Protein AF-A3J5I7-F1 (afdb_monomer)

Secondary structure (DSSP, 8-state):
-HHHHHHHHHHHHHHHHHHHHS--EEEEEEEEEEEEEEEE--STT--EEEEEEEEESS-EEEE-HHHHHH--TT-EEEEEE-TTT--EEEEEETTEEEE-HHHHIIIIIHHHHHHHHHHHHHHTT----HHHHHHHHHHHHHHHHHHH-

Solvent-accessible surface area (backbone atoms only — not comparable to full-atom values): 8329 Å² total; per-residue (Å²): 109,74,68,58,53,53,52,52,54,46,51,50,24,50,51,35,37,49,35,58,70,44,89,45,48,78,47,78,30,41,29,71,44,77,48,77,42,78,46,72,46,99,49,99,81,65,49,68,51,78,46,36,36,43,31,33,81,87,48,75,47,77,50,53,74,69,59,55,74,76,58,56,73,68,41,68,33,41,36,30,23,26,72,80,68,65,41,68,43,31,42,33,44,94,94,48,69,50,65,35,65,69,41,49,40,62,22,38,51,54,23,50,52,45,45,50,47,58,49,48,33,62,75,69,66,51,72,94,43,71,67,56,53,51,44,53,51,51,51,52,51,46,51,54,45,61,73,76,108

pLDDT: mean 90.98, std 6.81, range [57.5, 98.06]

Sequence (149 aa):
MKKTIEIIIYLLALIFVIDFLLPGTEITGKAISIKQVRQNYYNAGGNSHFSYTLKCENEIFLISKEFRNKITEGDTIIIKKSKIFNEVNSYTFDNFSETFSLRLFSGLILPLLVIIIITTEKKFKLKNNTLSLIFKIMMIGNIIYVLLY

Mean predicted aligned error: 5.44 Å

Radius of gyration: 18.56 Å; Cα contacts (8 Å, |Δi|>4): 219; chains: 1; bounding box: 43×41×52 Å

Structure (mmCIF, N/CA/C/O backbone):
data_AF-A3J5I7-F1
#
_entry.id   AF-A3J5I7-F1
#
loop_
_atom_site.group_PDB
_atom_site.id
_atom_site.type_symbol
_atom_site.label_atom_id
_atom_site.label_alt_id
_atom_site.label_comp_id
_atom_site.label_asym_id
_atom_site.label_entity_id
_atom_site.label_seq_id
_atom_site.pdbx_PDB_ins_code
_atom_site.Cartn_x
_atom_site.Cartn_y
_atom_site.Cartn_z
_atom_site.occupancy
_atom_site.B_iso_or_equiv
_atom_site.auth_seq_id
_atom_site.auth_comp_id
_atom_site.auth_asym_id
_atom_site.auth_atom_id
_atom_site.pdbx_PDB_model_num
ATOM 1 N N . MET A 1 1 ? -25.624 4.199 18.316 1.00 57.50 1 MET A N 1
ATOM 2 C CA . MET A 1 1 ? -24.837 5.025 17.373 1.00 57.50 1 MET A CA 1
ATOM 3 C C . MET A 1 1 ? -23.323 4.903 17.579 1.00 57.50 1 MET A C 1
ATOM 5 O O . MET A 1 1 ? -22.683 4.338 16.707 1.00 57.50 1 MET A O 1
ATOM 9 N N . LYS A 1 2 ? -22.738 5.315 18.724 1.00 71.00 2 LYS A N 1
ATOM 10 C CA . LYS A 1 2 ? -21.271 5.223 18.961 1.00 71.00 2 LYS A CA 1
ATOM 11 C C . LYS A 1 2 ? -20.689 3.806 18.786 1.00 71.00 2 LYS A C 1
ATOM 13 O O . LYS A 1 2 ? -19.745 3.631 18.028 1.00 71.00 2 LYS A O 1
ATOM 18 N N . LYS A 1 3 ? -21.310 2.789 19.401 1.00 80.50 3 LYS A N 1
ATOM 19 C CA . LYS A 1 3 ? -20.896 1.376 19.249 1.00 80.50 3 LYS A CA 1
ATOM 20 C C . LYS A 1 3 ? -20.984 0.870 17.803 1.00 80.50 3 LYS A C 1
ATOM 22 O O . LYS A 1 3 ? -20.128 0.109 17.377 1.00 80.50 3 LYS A O 1
ATOM 27 N N . THR A 1 4 ? -22.005 1.289 17.055 1.00 86.19 4 THR A N 1
ATOM 28 C CA . THR A 1 4 ? -22.216 0.871 15.661 1.00 86.19 4 THR A CA 1
ATOM 29 C C . THR A 1 4 ? -21.091 1.381 14.762 1.00 86.19 4 THR A C 1
ATOM 31 O O . THR A 1 4 ? -20.517 0.606 14.007 1.00 86.19 4 THR A O 1
ATOM 34 N N . ILE A 1 5 ? -20.719 2.657 14.906 1.00 87.81 5 ILE A N 1
ATOM 35 C CA . ILE A 1 5 ? -19.616 3.273 14.151 1.00 87.81 5 ILE A CA 1
ATOM 36 C C . ILE A 1 5 ? -18.289 2.569 14.458 1.00 87.81 5 ILE A C 1
ATOM 38 O O . ILE A 1 5 ? -17.530 2.258 13.549 1.00 87.81 5 ILE A O 1
ATOM 42 N N . GLU A 1 6 ? -18.022 2.259 15.728 1.00 89.31 6 GLU A N 1
ATOM 43 C CA . GLU A 1 6 ? -16.802 1.541 16.118 1.00 89.31 6 GLU A CA 1
ATOM 44 C C . GLU A 1 6 ? -16.712 0.140 15.514 1.00 89.31 6 GLU A C 1
ATOM 46 O O . GLU A 1 6 ? -15.631 -0.277 15.109 1.00 89.31 6 GLU A O 1
ATOM 51 N N . ILE A 1 7 ? -17.833 -0.584 15.442 1.00 92.69 7 ILE A N 1
ATOM 52 C CA . ILE A 1 7 ? -17.882 -1.903 14.801 1.00 92.69 7 ILE A CA 1
ATOM 53 C C . ILE A 1 7 ? -17.601 -1.775 13.302 1.00 92.69 7 ILE A C 1
ATOM 55 O O . ILE A 1 7 ? -16.795 -2.538 12.781 1.00 92.69 7 ILE A O 1
ATOM 59 N N . ILE A 1 8 ? -18.204 -0.793 12.627 1.00 95.19 8 ILE A N 1
ATOM 60 C CA . ILE A 1 8 ? -17.979 -0.550 11.195 1.00 95.19 8 ILE A CA 1
ATOM 61 C C . ILE A 1 8 ? -16.503 -0.241 10.924 1.00 95.19 8 ILE A C 1
ATOM 63 O O . ILE A 1 8 ? -15.899 -0.870 10.063 1.00 95.19 8 ILE A O 1
ATOM 67 N N . ILE A 1 9 ? -15.897 0.668 11.694 1.00 95.38 9 ILE A N 1
ATOM 68 C CA . ILE A 1 9 ? -14.476 1.020 11.548 1.00 95.38 9 ILE A CA 1
ATOM 69 C C . ILE A 1 9 ? -13.577 -0.196 11.788 1.00 95.38 9 ILE A C 1
ATOM 71 O O . ILE A 1 9 ? -12.615 -0.404 11.055 1.00 95.38 9 ILE A O 1
ATOM 75 N N . TYR A 1 10 ? -13.899 -1.019 12.785 1.00 95.88 10 TYR A N 1
ATOM 76 C CA . TYR A 1 10 ? -13.148 -2.236 13.074 1.00 95.88 10 TYR A CA 1
ATOM 77 C C . TYR A 1 10 ? -13.230 -3.257 11.929 1.00 95.88 10 TYR A C 1
ATOM 79 O O . TYR A 1 10 ? -12.211 -3.811 11.523 1.00 95.88 10 TYR A O 1
ATOM 87 N N . LEU A 1 11 ? -14.428 -3.482 11.379 1.00 96.81 11 LEU A N 1
ATOM 88 C CA . LEU A 1 11 ? -14.632 -4.373 10.233 1.00 96.81 11 LEU A CA 1
ATOM 89 C C . LEU A 1 11 ? -13.921 -3.857 8.982 1.00 96.81 11 LEU A C 1
ATOM 91 O O . LEU A 1 11 ? -13.286 -4.635 8.278 1.00 96.81 11 LEU A O 1
ATOM 95 N N . LEU A 1 12 ? -13.969 -2.549 8.732 1.00 96.56 12 LEU A N 1
ATOM 96 C CA . LEU A 1 12 ? -13.229 -1.932 7.635 1.00 96.56 12 LEU A CA 1
ATOM 97 C C . LEU A 1 12 ? -11.726 -2.135 7.817 1.00 96.56 12 LEU A C 1
ATOM 99 O O . LEU A 1 12 ? -11.062 -2.572 6.887 1.00 96.56 12 LEU A O 1
ATOM 103 N N . ALA A 1 13 ? -11.188 -1.907 9.015 1.00 97.62 13 ALA A N 1
ATOM 104 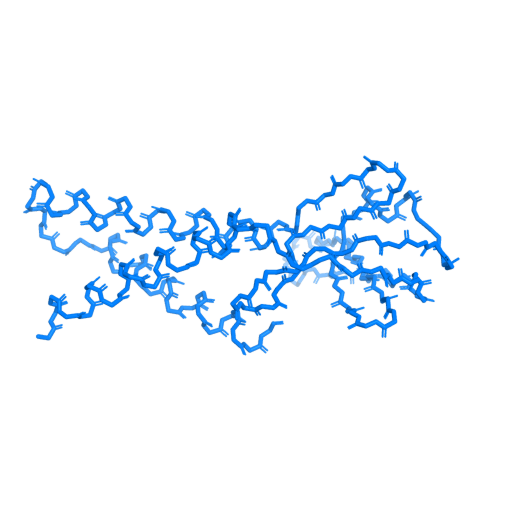C CA . ALA A 1 13 ? -9.774 -2.146 9.280 1.00 97.62 13 ALA A CA 1
ATOM 105 C C . ALA A 1 13 ? -9.373 -3.608 9.005 1.00 97.62 13 ALA A C 1
ATOM 107 O O . ALA A 1 13 ? -8.338 -3.851 8.390 1.00 97.62 13 ALA A O 1
ATOM 108 N N . LEU A 1 14 ? -10.220 -4.578 9.368 1.00 97.81 14 LEU A N 1
ATOM 109 C CA . LEU A 1 14 ? -10.002 -5.985 9.019 1.00 97.81 14 LEU A CA 1
ATOM 110 C C . LEU A 1 14 ? -9.997 -6.222 7.505 1.00 97.81 14 LEU A C 1
ATOM 112 O O . LEU A 1 14 ? -9.115 -6.920 7.014 1.00 97.81 14 LEU A O 1
ATOM 116 N N . ILE A 1 15 ? -10.939 -5.631 6.765 1.00 97.06 15 ILE A N 1
ATOM 117 C CA . ILE A 1 15 ? -11.002 -5.747 5.300 1.00 97.06 15 ILE A CA 1
ATOM 118 C C . ILE A 1 15 ? -9.713 -5.229 4.657 1.00 97.06 15 ILE A C 1
ATOM 120 O O . ILE A 1 15 ? -9.181 -5.891 3.773 1.00 97.06 15 ILE A O 1
ATOM 124 N N . PHE A 1 16 ? -9.177 -4.097 5.122 1.00 97.06 16 PHE A N 1
ATOM 125 C CA . PHE A 1 16 ? -7.911 -3.562 4.612 1.00 97.06 16 PHE A CA 1
ATOM 126 C C . PHE A 1 16 ? -6.739 -4.517 4.848 1.00 97.06 16 PHE A C 1
ATOM 128 O O . PHE A 1 16 ? -6.005 -4.809 3.905 1.00 97.06 16 PHE A O 1
ATOM 135 N N . VAL A 1 17 ? -6.600 -5.044 6.071 1.00 97.19 17 VAL A N 1
ATOM 136 C CA . VAL A 1 17 ? -5.532 -6.005 6.396 1.00 97.19 17 VAL A CA 1
ATOM 137 C C . VAL A 1 17 ? -5.660 -7.265 5.542 1.00 97.19 17 VAL A C 1
ATOM 139 O O . VAL A 1 17 ? -4.671 -7.729 4.982 1.00 97.19 17 VAL A O 1
ATOM 142 N N . ILE A 1 18 ? -6.873 -7.809 5.411 1.00 96.19 18 ILE A N 1
ATOM 143 C CA . ILE A 1 18 ? -7.128 -9.000 4.594 1.00 96.19 18 ILE A CA 1
ATOM 144 C C . ILE A 1 18 ? -6.785 -8.720 3.129 1.00 96.19 18 ILE A C 1
ATOM 146 O O . ILE A 1 18 ? -6.050 -9.494 2.527 1.00 96.19 18 ILE A O 1
ATOM 150 N N . ASP A 1 19 ? -7.258 -7.611 2.563 1.00 95.12 19 ASP A N 1
ATOM 151 C CA . ASP A 1 19 ? -6.977 -7.250 1.172 1.00 95.12 19 ASP A CA 1
ATOM 152 C C . ASP A 1 19 ? -5.480 -7.058 0.896 1.00 95.12 19 ASP A C 1
ATOM 154 O O . ASP A 1 19 ? -4.987 -7.425 -0.170 1.00 95.12 19 ASP A O 1
ATOM 158 N N . PHE A 1 20 ? -4.740 -6.505 1.860 1.00 93.88 20 PHE A N 1
ATOM 159 C CA . PHE A 1 20 ? -3.293 -6.354 1.749 1.00 93.88 20 PHE A CA 1
ATOM 160 C C . PHE A 1 20 ? -2.562 -7.706 1.794 1.00 93.88 20 PHE A C 1
ATOM 162 O O . PHE A 1 20 ? -1.620 -7.918 1.032 1.00 93.88 20 PHE A O 1
ATOM 169 N N . LEU A 1 21 ? -2.986 -8.620 2.674 1.00 92.62 21 LEU A N 1
ATOM 170 C CA . LEU A 1 21 ? -2.342 -9.925 2.871 1.00 92.62 21 LEU A CA 1
ATOM 171 C C . LEU A 1 21 ? -2.722 -10.969 1.815 1.00 92.62 21 LEU A C 1
ATOM 173 O O . LEU A 1 21 ? -1.958 -11.909 1.585 1.00 92.62 21 LEU A O 1
ATOM 177 N N . LEU A 1 22 ? -3.896 -10.846 1.193 1.00 91.12 22 LEU A N 1
ATOM 178 C CA . LEU A 1 22 ? -4.335 -11.790 0.174 1.00 91.12 22 LEU A CA 1
ATOM 179 C C . LEU A 1 22 ? -3.365 -11.796 -1.018 1.00 91.12 22 LEU A C 1
ATOM 181 O O . LEU A 1 22 ? -2.861 -10.746 -1.430 1.00 91.12 22 LEU A O 1
ATOM 185 N N . PRO A 1 23 ? -3.126 -12.971 -1.634 1.00 80.44 23 PRO A N 1
ATOM 186 C CA . PRO A 1 23 ? -2.449 -13.023 -2.914 1.00 80.44 23 PRO A CA 1
ATOM 187 C C . PRO A 1 23 ? -3.325 -12.274 -3.922 1.00 80.44 23 PRO A C 1
ATOM 189 O O . PRO A 1 23 ? -4.422 -12.721 -4.281 1.00 80.44 23 PRO A O 1
ATOM 192 N N . GLY A 1 24 ? -2.854 -11.075 -4.258 1.00 87.19 24 GLY A N 1
ATOM 193 C CA . GLY A 1 24 ? -3.436 -10.154 -5.220 1.00 87.19 24 GLY A CA 1
ATOM 194 C C . GLY A 1 24 ? -3.527 -10.718 -6.637 1.00 87.19 24 GLY A C 1
ATOM 195 O O . GLY A 1 24 ? -3.288 -11.902 -6.869 1.00 87.19 24 GLY A O 1
ATOM 196 N N . THR A 1 25 ? -3.879 -9.868 -7.591 1.00 92.12 25 THR A N 1
ATOM 197 C CA . THR A 1 25 ? -3.788 -10.178 -9.020 1.00 92.12 25 THR A CA 1
ATOM 198 C C . THR A 1 25 ? -2.433 -9.733 -9.550 1.00 92.12 25 THR A C 1
ATOM 200 O O . THR A 1 25 ? -2.000 -8.610 -9.302 1.00 92.12 25 THR A O 1
ATOM 203 N N . GLU A 1 26 ? -1.743 -10.621 -10.257 1.00 93.50 26 GLU A N 1
ATOM 204 C CA . GLU A 1 26 ? -0.494 -10.286 -10.935 1.00 93.50 26 GLU A CA 1
ATOM 205 C C . GLU A 1 26 ? -0.792 -9.922 -12.385 1.00 93.50 26 GLU A C 1
ATOM 207 O O . GLU A 1 26 ? -1.472 -10.660 -13.099 1.00 93.50 26 GLU A O 1
ATOM 212 N N . ILE A 1 27 ? -0.294 -8.764 -12.802 1.00 93.88 27 ILE A N 1
ATOM 213 C CA . ILE A 1 27 ? -0.337 -8.296 -14.181 1.00 93.88 27 ILE A CA 1
ATOM 214 C C . ILE A 1 27 ? 1.085 -7.985 -14.632 1.00 93.88 27 ILE A C 1
ATOM 216 O O . ILE A 1 27 ? 1.892 -7.443 -13.880 1.00 93.88 27 ILE A O 1
ATOM 220 N N . THR A 1 28 ? 1.397 -8.323 -15.873 1.00 93.56 28 THR A N 1
ATOM 221 C CA . THR A 1 28 ? 2.665 -7.964 -16.507 1.00 93.56 28 THR A CA 1
ATOM 222 C C . THR A 1 28 ? 2.441 -6.771 -17.416 1.00 93.56 28 THR A C 1
ATOM 224 O O . THR A 1 28 ? 1.500 -6.779 -18.209 1.00 93.56 28 THR A O 1
ATOM 227 N N . GLY A 1 29 ? 3.300 -5.762 -17.329 1.00 92.31 29 GLY A N 1
ATOM 228 C CA . GLY A 1 29 ? 3.250 -4.608 -18.219 1.00 92.31 29 GLY A CA 1
ATOM 229 C C . GLY A 1 29 ? 4.646 -4.161 -18.615 1.00 92.31 29 GLY A C 1
ATOM 230 O O . GLY A 1 29 ? 5.568 -4.199 -17.799 1.00 92.31 29 GLY A O 1
ATOM 231 N N . LYS A 1 30 ? 4.803 -3.722 -19.864 1.00 94.56 30 LYS A N 1
ATOM 232 C CA . LYS A 1 30 ? 6.051 -3.099 -20.306 1.00 94.56 30 LYS A CA 1
ATOM 233 C C . LYS A 1 30 ? 6.172 -1.688 -19.750 1.00 94.56 30 LYS A C 1
ATOM 235 O O . LYS A 1 30 ? 5.195 -0.937 -19.761 1.00 94.56 30 LYS A O 1
ATOM 240 N N . ALA A 1 31 ? 7.368 -1.318 -19.307 1.00 94.25 31 ALA A N 1
ATOM 241 C CA . ALA A 1 31 ? 7.702 0.048 -18.936 1.00 94.25 31 ALA A CA 1
ATOM 242 C C . ALA A 1 31 ? 7.662 0.938 -20.189 1.00 94.25 31 ALA A C 1
ATOM 244 O O . ALA A 1 31 ? 8.514 0.827 -21.064 1.00 94.25 31 ALA A O 1
ATOM 245 N N . ILE A 1 32 ? 6.662 1.813 -20.289 1.00 94.75 32 ILE A N 1
ATOM 246 C CA . ILE A 1 32 ? 6.498 2.734 -21.423 1.00 94.75 32 ILE A CA 1
ATOM 247 C C . ILE A 1 32 ? 7.342 3.985 -21.219 1.00 94.75 32 ILE A C 1
ATOM 249 O O . ILE A 1 32 ? 7.948 4.482 -22.158 1.00 94.75 32 ILE A O 1
ATOM 253 N N . SER A 1 33 ? 7.331 4.531 -20.003 1.00 93.88 33 SER A N 1
ATOM 254 C CA . SER A 1 33 ? 8.096 5.734 -19.683 1.00 93.88 33 SER A CA 1
ATOM 255 C C . SER A 1 33 ? 8.401 5.821 -18.198 1.00 93.88 33 SER A C 1
ATOM 257 O O . SER A 1 33 ? 7.554 5.463 -17.370 1.00 93.88 33 SER A O 1
ATOM 259 N N . ILE A 1 34 ? 9.556 6.393 -17.863 1.00 92.38 34 ILE A N 1
ATOM 260 C CA . ILE A 1 34 ? 9.964 6.661 -16.481 1.00 92.38 34 ILE A CA 1
ATOM 261 C C . ILE A 1 34 ? 10.143 8.169 -16.304 1.00 92.38 34 ILE A C 1
ATOM 263 O O . ILE A 1 34 ? 11.106 8.765 -16.786 1.00 92.38 34 ILE A O 1
ATOM 267 N N . LYS A 1 35 ? 9.219 8.810 -15.585 1.00 91.88 35 LYS A N 1
ATOM 268 C CA . LYS A 1 35 ? 9.259 10.256 -15.344 1.00 91.88 35 LYS A CA 1
ATOM 269 C C . LYS A 1 35 ? 9.952 10.559 -14.021 1.00 91.88 35 LYS A C 1
ATOM 271 O O . LYS A 1 35 ? 9.544 10.063 -12.976 1.00 91.88 35 LYS A O 1
ATOM 276 N N . GLN A 1 36 ? 10.952 11.434 -14.054 1.00 91.12 36 GLN A N 1
ATOM 277 C CA . GLN A 1 36 ? 11.581 11.999 -12.861 1.00 91.12 36 GLN A CA 1
ATOM 278 C C . GLN A 1 36 ? 11.098 13.437 -12.666 1.00 91.12 36 GLN A C 1
ATOM 280 O O . GLN A 1 36 ? 11.234 14.270 -13.560 1.00 91.12 36 GLN A O 1
ATOM 285 N N . VAL A 1 37 ? 10.554 13.743 -11.489 1.00 89.81 37 VAL A N 1
ATOM 286 C CA . VAL A 1 37 ? 10.098 15.095 -11.140 1.00 89.81 37 VAL A CA 1
ATOM 287 C C . VAL A 1 37 ? 10.804 15.557 -9.877 1.00 89.81 37 VAL A C 1
ATOM 289 O O . VAL A 1 37 ? 10.752 14.880 -8.847 1.00 89.81 37 VAL A O 1
ATOM 292 N N . ARG A 1 38 ? 11.453 16.725 -9.954 1.00 86.69 38 ARG A N 1
ATOM 293 C CA . ARG A 1 38 ? 11.976 17.421 -8.777 1.00 86.69 38 ARG A CA 1
ATOM 294 C C . ARG A 1 38 ? 10.804 18.036 -8.017 1.00 86.69 38 ARG A C 1
ATOM 296 O O . ARG A 1 38 ? 10.154 18.954 -8.503 1.00 86.69 38 ARG A O 1
ATOM 303 N N . GLN A 1 39 ? 10.555 17.514 -6.831 1.00 81.38 39 GLN A N 1
ATOM 304 C CA . GLN A 1 39 ? 9.592 18.029 -5.876 1.00 81.38 39 GLN A CA 1
ATOM 305 C C . GLN A 1 39 ? 10.304 19.054 -4.997 1.00 81.38 39 GLN A C 1
ATOM 307 O O . GLN A 1 39 ? 11.186 18.704 -4.205 1.00 81.38 39 GLN A O 1
ATOM 312 N N . ASN A 1 40 ? 9.954 20.324 -5.170 1.00 80.94 40 ASN A N 1
ATOM 313 C CA . ASN A 1 40 ? 10.475 21.408 -4.347 1.00 80.94 40 ASN A CA 1
ATOM 314 C C . ASN A 1 40 ? 9.557 21.608 -3.143 1.00 80.94 40 ASN A C 1
ATOM 316 O O . ASN A 1 40 ? 8.339 21.684 -3.295 1.00 80.94 40 ASN A O 1
ATOM 320 N N . TYR A 1 41 ? 10.140 21.723 -1.955 1.00 73.88 41 TYR A N 1
ATOM 321 C CA . TYR A 1 41 ? 9.403 22.145 -0.776 1.00 73.88 41 TYR A CA 1
ATOM 322 C C . TYR A 1 41 ? 9.464 23.669 -0.680 1.00 73.88 41 TYR A C 1
ATOM 324 O O . TYR A 1 41 ? 10.545 24.252 -0.658 1.00 73.88 41 TYR A O 1
ATOM 332 N N . TYR A 1 42 ? 8.305 24.320 -0.577 1.00 72.31 42 TYR A N 1
ATOM 333 C CA . TYR A 1 42 ? 8.208 25.754 -0.281 1.00 72.31 42 TYR A CA 1
ATOM 334 C C . TYR A 1 42 ? 8.409 26.010 1.222 1.00 72.31 42 TYR A C 1
ATOM 336 O O . TYR A 1 42 ? 7.572 26.615 1.884 1.00 72.31 42 TYR A O 1
ATOM 344 N N . ASN A 1 43 ? 9.498 25.484 1.786 1.00 75.31 43 ASN A N 1
ATOM 345 C CA . ASN A 1 43 ? 9.912 25.755 3.159 1.00 75.31 43 ASN A CA 1
ATOM 346 C C . ASN A 1 43 ? 11.150 26.662 3.174 1.00 75.31 43 ASN A C 1
ATOM 348 O O . ASN A 1 43 ? 11.900 26.729 2.203 1.00 75.31 43 ASN A O 1
ATOM 352 N N . ALA A 1 44 ? 11.383 27.348 4.296 1.00 75.62 44 ALA A N 1
ATOM 353 C CA . ALA A 1 44 ? 12.494 28.295 4.450 1.00 75.62 44 ALA A CA 1
ATOM 354 C C . ALA A 1 44 ? 13.890 27.667 4.236 1.00 75.62 44 ALA A C 1
ATOM 356 O O . ALA A 1 44 ? 14.858 28.387 4.023 1.00 75.62 44 ALA A O 1
ATOM 357 N N . GLY A 1 45 ? 13.992 26.332 4.275 1.00 76.00 45 GLY A N 1
ATOM 358 C CA . GLY A 1 45 ? 15.223 25.582 4.019 1.00 76.00 45 GLY A CA 1
ATOM 359 C C . GLY A 1 45 ? 15.488 25.242 2.548 1.00 76.00 45 GLY A C 1
ATOM 360 O O . GLY A 1 45 ? 16.543 24.691 2.257 1.00 76.00 45 GLY A O 1
ATOM 361 N N . GLY A 1 46 ? 14.564 25.525 1.620 1.00 74.31 46 GLY A N 1
ATOM 362 C CA . GLY A 1 46 ? 14.773 25.296 0.183 1.00 74.31 46 GLY A CA 1
ATOM 363 C C . GLY A 1 46 ? 15.003 23.829 -0.204 1.00 74.31 46 GLY A C 1
ATOM 364 O O . GLY A 1 46 ? 15.653 23.542 -1.212 1.00 74.31 46 GLY A O 1
ATOM 365 N N . ASN A 1 47 ? 14.500 22.886 0.597 1.00 78.75 47 ASN A N 1
ATOM 366 C CA . ASN A 1 47 ? 14.739 21.465 0.369 1.00 78.75 47 ASN A CA 1
ATOM 367 C C . ASN A 1 47 ? 14.018 20.980 -0.897 1.00 78.75 47 ASN A C 1
ATOM 369 O O . ASN A 1 47 ? 12.934 21.444 -1.251 1.00 78.75 47 ASN A O 1
ATOM 373 N N . SER A 1 48 ? 14.588 19.979 -1.563 1.00 81.88 48 SER A N 1
ATOM 374 C CA . SER A 1 48 ? 13.939 19.313 -2.693 1.00 81.88 48 SER A CA 1
ATOM 375 C C . SER A 1 48 ? 14.261 17.829 -2.700 1.00 81.88 48 SER A C 1
ATOM 377 O O . SER A 1 48 ? 15.310 17.422 -2.206 1.00 81.88 48 SER A O 1
ATOM 379 N N . HIS A 1 49 ? 13.376 17.028 -3.278 1.00 84.56 49 HIS A N 1
ATOM 380 C CA . HIS A 1 49 ? 13.622 15.612 -3.521 1.00 84.56 49 HIS A CA 1
ATOM 381 C C . HIS A 1 49 ? 13.184 15.231 -4.934 1.00 84.56 49 HIS A C 1
ATOM 383 O O . HIS A 1 49 ? 12.474 15.982 -5.599 1.00 84.56 49 HIS A O 1
ATOM 389 N N . PHE A 1 50 ? 13.619 14.070 -5.412 1.00 87.50 50 PHE A N 1
ATOM 390 C CA . PHE A 1 50 ? 13.143 13.524 -6.678 1.00 87.50 50 PHE A CA 1
ATOM 391 C C . PHE A 1 50 ? 12.077 12.466 -6.420 1.00 87.50 50 PHE A C 1
ATOM 393 O O . PHE A 1 50 ? 12.270 11.578 -5.592 1.00 87.50 50 PHE A O 1
ATOM 400 N N . SER A 1 51 ? 10.981 12.572 -7.162 1.00 90.31 51 SER A N 1
ATOM 401 C CA . SER A 1 51 ? 9.947 11.547 -7.282 1.00 90.31 51 SER A CA 1
ATOM 402 C C . SER A 1 51 ? 10.074 10.867 -8.642 1.00 90.31 51 SER A C 1
ATOM 404 O O . SER A 1 51 ? 10.411 11.527 -9.631 1.00 90.31 51 SER A O 1
ATOM 406 N N . TYR A 1 52 ? 9.832 9.560 -8.678 1.00 93.19 52 TYR A N 1
ATOM 407 C CA . TYR A 1 52 ? 9.930 8.745 -9.884 1.00 93.19 52 TYR A CA 1
ATOM 408 C C . TYR A 1 52 ? 8.578 8.085 -10.136 1.00 93.19 52 TYR A C 1
ATOM 410 O O . TYR A 1 52 ? 8.037 7.424 -9.252 1.00 93.19 52 TYR A O 1
ATOM 418 N N . THR A 1 53 ? 8.030 8.281 -11.329 1.00 94.00 53 THR A N 1
ATOM 419 C CA . THR A 1 53 ? 6.757 7.697 -11.757 1.00 94.00 53 THR A CA 1
ATOM 420 C C . THR A 1 53 ? 7.018 6.747 -12.910 1.00 94.00 53 THR A C 1
ATOM 422 O O . THR A 1 53 ? 7.609 7.142 -13.917 1.00 94.00 53 THR A O 1
ATOM 425 N N . LEU A 1 54 ? 6.554 5.512 -12.770 1.00 94.12 54 LEU A N 1
ATOM 426 C CA . LEU A 1 54 ? 6.566 4.511 -13.821 1.00 94.12 54 LEU A CA 1
ATOM 427 C C . LEU A 1 54 ? 5.195 4.477 -14.490 1.00 94.12 54 LEU A C 1
ATOM 429 O O . LEU A 1 54 ? 4.172 4.380 -13.813 1.00 94.12 54 LEU A O 1
ATOM 433 N N . LYS A 1 55 ? 5.186 4.552 -15.821 1.00 94.81 55 LYS A N 1
ATOM 434 C CA . LYS A 1 55 ? 4.012 4.261 -16.643 1.00 94.81 55 LYS A CA 1
ATOM 435 C C . LYS A 1 55 ? 4.224 2.922 -17.333 1.00 94.81 55 LYS A C 1
ATOM 437 O O . LYS A 1 55 ? 5.156 2.786 -18.125 1.00 94.81 55 LYS A O 1
ATOM 442 N N . CYS A 1 56 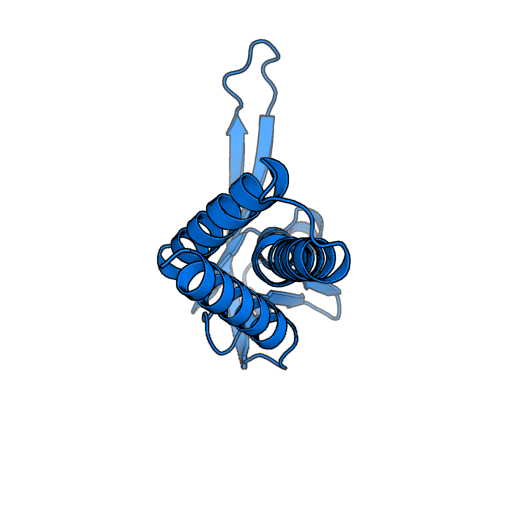? 3.333 1.983 -17.061 1.00 92.81 56 CYS A N 1
ATOM 443 C CA . CYS A 1 56 ? 3.183 0.739 -17.799 1.00 92.81 56 CYS A CA 1
ATOM 444 C C . CYS A 1 56 ? 1.949 0.816 -18.710 1.00 92.81 56 CYS A C 1
ATOM 446 O O . CYS A 1 56 ? 1.190 1.783 -18.659 1.00 92.81 56 CYS A O 1
ATOM 448 N N . GLU A 1 57 ? 1.737 -0.210 -19.535 1.00 85.94 57 GLU A N 1
ATOM 449 C CA . GLU A 1 57 ? 0.571 -0.312 -20.433 1.00 85.94 57 GLU A CA 1
ATOM 450 C C . GLU A 1 57 ? -0.766 -0.095 -19.710 1.00 85.94 57 GLU A C 1
ATOM 452 O O . GLU A 1 57 ? -1.629 0.611 -20.227 1.00 85.94 57 GLU A O 1
ATOM 457 N N . ASN A 1 58 ? -0.899 -0.621 -18.488 1.00 80.88 58 ASN A N 1
ATOM 458 C CA . ASN A 1 58 ? -2.165 -0.633 -17.752 1.00 80.88 58 ASN A CA 1
ATOM 459 C C . ASN A 1 58 ? -2.158 0.207 -16.466 1.00 80.88 58 ASN A C 1
ATOM 461 O O . ASN A 1 58 ? -3.204 0.366 -15.852 1.00 80.88 58 ASN A O 1
ATOM 465 N N . GLU A 1 59 ? -1.005 0.721 -16.029 1.00 90.19 59 GLU A N 1
ATOM 466 C CA . GLU A 1 59 ? -0.850 1.304 -14.689 1.00 90.19 59 GLU A CA 1
ATOM 467 C C . GLU A 1 59 ? 0.128 2.478 -14.680 1.00 90.19 59 GLU A C 1
ATOM 469 O O . GLU A 1 59 ? 1.110 2.499 -15.426 1.00 90.19 59 GLU A O 1
ATOM 474 N N . ILE A 1 60 ? -0.109 3.437 -13.785 1.00 91.88 60 ILE A N 1
ATOM 475 C CA . ILE A 1 60 ? 0.816 4.534 -13.497 1.00 91.88 60 ILE A CA 1
ATOM 476 C C . ILE A 1 60 ? 0.976 4.622 -11.987 1.00 91.88 60 ILE A C 1
ATOM 478 O O . ILE A 1 60 ? 0.003 4.850 -11.278 1.00 91.88 60 ILE A O 1
ATOM 482 N N . PHE A 1 61 ? 2.199 4.471 -11.492 1.00 91.81 61 PHE A N 1
ATOM 483 C CA . PHE A 1 61 ? 2.459 4.501 -10.054 1.00 91.81 61 PHE A CA 1
ATOM 484 C C . PHE A 1 61 ? 3.849 5.048 -9.734 1.00 91.81 61 PHE A C 1
ATOM 486 O O . PHE A 1 61 ? 4.734 5.150 -10.589 1.00 91.81 61 PHE A O 1
ATOM 493 N N . LEU A 1 62 ? 4.027 5.459 -8.480 1.00 91.94 62 LEU A N 1
ATOM 494 C CA . LEU A 1 62 ? 5.308 5.928 -7.968 1.00 91.94 62 LEU A CA 1
ATOM 495 C C . LEU A 1 62 ? 6.211 4.740 -7.632 1.00 91.94 62 LEU A C 1
ATOM 497 O O . LEU A 1 62 ? 5.762 3.760 -7.043 1.00 91.94 62 LEU A O 1
ATOM 501 N N . ILE A 1 63 ? 7.492 4.870 -7.960 1.00 93.62 63 ILE A N 1
ATOM 502 C CA . ILE A 1 63 ? 8.527 3.876 -7.666 1.00 93.62 63 ILE A CA 1
ATOM 503 C C . ILE A 1 63 ? 9.665 4.501 -6.863 1.00 93.62 63 ILE A C 1
ATOM 505 O O . ILE A 1 63 ? 9.868 5.721 -6.869 1.00 93.62 63 ILE A O 1
ATOM 509 N N . SER A 1 64 ? 10.432 3.662 -6.170 1.00 93.25 64 SER A N 1
ATOM 510 C CA . SER A 1 64 ? 11.633 4.116 -5.478 1.00 93.25 64 SER A CA 1
ATOM 511 C C . SER A 1 64 ? 12.733 4.517 -6.473 1.00 93.25 64 SER A C 1
ATOM 513 O O . SER A 1 64 ? 12.755 4.112 -7.641 1.00 93.25 64 SER A O 1
ATOM 515 N N . LYS A 1 65 ? 13.705 5.296 -5.986 1.00 92.69 65 LYS A N 1
ATOM 516 C CA . LYS A 1 65 ? 14.934 5.587 -6.737 1.00 92.69 65 LYS A CA 1
ATOM 517 C C . LYS A 1 65 ? 15.719 4.309 -7.056 1.00 92.69 65 LYS A C 1
ATOM 519 O O . LYS A 1 65 ? 16.353 4.237 -8.104 1.00 92.69 65 LYS A O 1
ATOM 524 N N . GLU A 1 66 ? 15.707 3.339 -6.145 1.00 93.69 66 GLU A N 1
ATOM 525 C CA . GLU A 1 66 ? 16.439 2.083 -6.295 1.00 93.69 66 GLU A CA 1
ATOM 526 C C . GLU A 1 66 ? 15.841 1.234 -7.416 1.00 93.69 66 GLU A C 1
ATOM 528 O O . GLU A 1 66 ? 16.571 0.834 -8.322 1.00 93.69 66 GLU A O 1
ATOM 533 N N . PHE A 1 67 ? 14.515 1.069 -7.430 1.00 94.75 67 PHE A N 1
ATOM 534 C CA . PHE A 1 67 ? 13.813 0.382 -8.510 1.00 94.75 67 PHE A CA 1
ATOM 535 C C . PHE A 1 67 ? 14.024 1.089 -9.847 1.00 94.75 67 PHE A C 1
ATOM 537 O O . PHE A 1 67 ? 14.405 0.453 -10.826 1.00 94.75 67 PHE A O 1
ATOM 544 N N . ARG A 1 68 ? 13.890 2.424 -9.878 1.00 93.94 68 ARG A N 1
ATOM 545 C CA . ARG A 1 68 ? 14.133 3.232 -11.085 1.00 93.94 68 ARG A CA 1
ATOM 546 C C . ARG A 1 68 ? 15.521 3.004 -11.680 1.00 93.94 68 ARG A C 1
ATOM 548 O O . ARG A 1 68 ? 15.671 3.045 -12.892 1.00 93.94 68 ARG A O 1
ATOM 555 N N . ASN A 1 69 ? 16.545 2.822 -10.851 1.00 94.50 69 ASN A N 1
ATOM 556 C CA . ASN A 1 69 ? 17.917 2.637 -11.326 1.00 94.50 69 ASN A CA 1
ATOM 557 C C . ASN A 1 69 ? 18.182 1.248 -11.918 1.00 94.50 69 ASN A C 1
ATOM 559 O O . ASN A 1 69 ? 19.229 1.060 -12.531 1.00 94.50 69 ASN A O 1
ATOM 563 N N . LYS A 1 70 ? 17.269 0.294 -11.720 1.00 95.06 70 LYS A N 1
ATOM 564 C CA . LYS A 1 70 ? 17.381 -1.081 -12.217 1.00 95.06 70 LYS A CA 1
ATOM 565 C C . LYS A 1 70 ? 16.617 -1.312 -13.519 1.00 95.06 70 LYS A C 1
ATOM 567 O O . LYS A 1 70 ? 16.870 -2.319 -14.161 1.00 95.06 70 LYS A O 1
ATOM 572 N N . ILE A 1 71 ? 15.714 -0.407 -13.893 1.00 95.44 71 ILE A N 1
ATOM 573 C CA . ILE A 1 71 ? 14.823 -0.569 -15.045 1.00 95.44 71 ILE A CA 1
ATOM 574 C C . ILE A 1 71 ? 15.098 0.464 -16.142 1.00 95.44 71 ILE A C 1
ATOM 576 O O . ILE A 1 71 ? 15.593 1.567 -15.896 1.00 95.44 71 ILE A O 1
ATOM 580 N N . THR A 1 72 ? 14.692 0.115 -17.351 1.00 94.56 72 THR A N 1
ATOM 581 C CA . THR A 1 72 ? 14.703 0.916 -18.571 1.00 94.56 72 THR A CA 1
ATOM 582 C C . THR A 1 72 ? 13.361 0.799 -19.296 1.00 94.56 72 THR A C 1
ATOM 584 O O . THR A 1 72 ? 12.518 -0.039 -18.972 1.00 94.56 72 THR A O 1
ATOM 587 N N . GLU A 1 73 ? 13.109 1.688 -20.255 1.00 94.06 73 GLU A N 1
ATOM 588 C CA . GLU A 1 73 ? 11.910 1.592 -21.092 1.00 94.06 73 GLU A CA 1
ATOM 589 C C . GLU A 1 73 ? 11.961 0.313 -21.945 1.00 94.06 73 GLU A C 1
ATOM 591 O O . GLU A 1 73 ? 12.998 -0.034 -22.505 1.00 94.06 73 GLU A O 1
ATOM 596 N N . GLY A 1 74 ? 10.836 -0.394 -22.036 1.00 93.31 74 GLY A N 1
ATOM 597 C CA . GLY A 1 74 ? 10.716 -1.704 -22.679 1.00 93.31 74 GLY A CA 1
ATOM 598 C C . GLY A 1 74 ? 10.804 -2.895 -21.720 1.00 93.31 74 GLY A C 1
ATOM 599 O O . GLY A 1 74 ? 10.333 -3.978 -22.080 1.00 93.31 74 GLY A O 1
ATOM 600 N N . ASP A 1 75 ? 11.316 -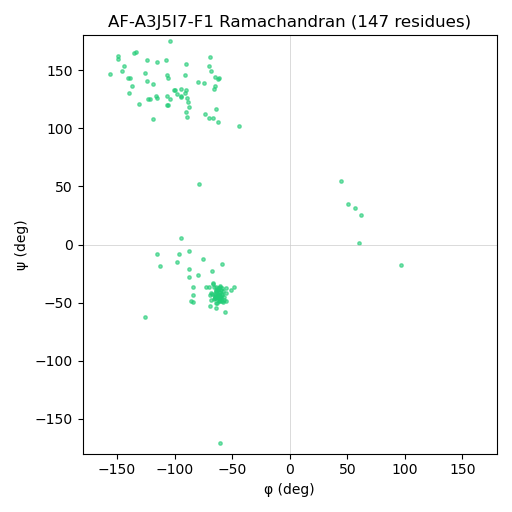2.698 -20.502 1.00 95.50 75 ASP A N 1
ATOM 601 C CA . ASP A 1 75 ? 11.425 -3.763 -19.504 1.00 95.50 75 ASP A CA 1
ATOM 602 C C . ASP A 1 75 ? 10.058 -4.282 -19.057 1.00 95.50 75 ASP A C 1
ATOM 604 O O . ASP A 1 75 ? 9.083 -3.536 -18.943 1.00 95.50 75 ASP A O 1
ATOM 608 N N . THR A 1 76 ? 9.984 -5.587 -18.791 1.00 95.62 76 THR A N 1
ATOM 609 C CA . THR A 1 76 ? 8.754 -6.231 -18.316 1.00 95.62 76 THR A CA 1
ATOM 610 C C . THR A 1 76 ? 8.678 -6.147 -16.801 1.00 95.62 76 THR A C 1
ATOM 612 O O . THR A 1 76 ? 9.513 -6.709 -16.097 1.00 95.62 76 THR A O 1
ATOM 615 N N . ILE A 1 77 ? 7.649 -5.468 -16.303 1.00 96.06 77 ILE A N 1
ATOM 616 C CA . ILE A 1 77 ? 7.405 -5.267 -14.879 1.00 96.06 77 ILE A CA 1
ATOM 617 C C . ILE A 1 77 ? 6.230 -6.143 -14.458 1.00 96.06 77 ILE A C 1
ATOM 619 O O . ILE A 1 77 ? 5.158 -6.093 -15.065 1.00 96.06 77 ILE A O 1
ATOM 623 N N . ILE A 1 78 ? 6.426 -6.934 -13.406 1.00 95.31 78 ILE A N 1
ATOM 624 C CA . ILE A 1 78 ? 5.348 -7.675 -12.749 1.00 95.31 78 ILE A CA 1
ATOM 625 C C . ILE A 1 78 ? 4.760 -6.755 -11.684 1.00 95.31 78 ILE A C 1
ATOM 627 O O . ILE A 1 78 ? 5.474 -6.276 -10.807 1.00 95.31 78 ILE A O 1
ATOM 631 N N . ILE A 1 79 ? 3.463 -6.492 -11.764 1.00 94.88 79 ILE A N 1
ATOM 632 C CA . ILE A 1 79 ? 2.733 -5.619 -10.848 1.00 94.88 79 ILE A CA 1
ATOM 633 C C . ILE A 1 79 ? 1.706 -6.478 -10.125 1.00 94.88 79 ILE A C 1
ATOM 635 O O . ILE A 1 79 ? 0.911 -7.175 -10.754 1.00 94.88 79 ILE A O 1
ATOM 639 N N . LYS A 1 80 ? 1.701 -6.410 -8.797 1.00 94.00 80 LYS A N 1
ATOM 640 C CA . LYS A 1 80 ? 0.725 -7.104 -7.964 1.00 94.00 80 LYS A CA 1
ATOM 641 C C . LYS A 1 80 ? -0.277 -6.109 -7.413 1.00 94.00 80 LYS A C 1
ATOM 643 O O . LYS A 1 80 ? 0.097 -5.203 -6.664 1.00 94.00 80 LYS A O 1
ATOM 648 N N . LYS A 1 81 ? -1.548 -6.311 -7.741 1.00 93.94 81 LYS A N 1
ATOM 649 C CA . LYS A 1 81 ? -2.654 -5.465 -7.300 1.00 93.94 81 LYS A CA 1
ATOM 650 C C . LYS A 1 81 ? -3.498 -6.145 -6.236 1.00 93.94 81 LYS A C 1
ATOM 652 O O . LYS A 1 81 ? -3.669 -7.363 -6.251 1.00 93.94 81 LYS A O 1
ATOM 657 N N . SER A 1 82 ? -4.022 -5.373 -5.298 1.00 92.94 82 SER A N 1
ATOM 658 C CA . SER A 1 82 ? -4.961 -5.884 -4.307 1.00 92.94 82 SER A CA 1
ATOM 659 C C . SER A 1 82 ? -6.314 -6.215 -4.950 1.00 92.94 82 SER A C 1
ATOM 661 O O . SER A 1 82 ? -6.660 -5.677 -5.999 1.00 92.94 82 SER A O 1
ATOM 663 N N . LYS A 1 83 ? -7.074 -7.149 -4.369 1.00 90.94 83 LYS A N 1
ATOM 664 C CA . LYS A 1 83 ? -8.287 -7.688 -5.017 1.00 90.94 83 LYS A CA 1
ATOM 665 C C . LYS A 1 83 ? -9.516 -6.823 -4.787 1.00 90.94 83 LYS A C 1
ATOM 667 O O . LYS A 1 83 ? -10.365 -6.730 -5.665 1.00 90.94 83 LYS A O 1
ATOM 672 N N . ILE A 1 84 ? -9.631 -6.246 -3.597 1.00 91.38 84 ILE A N 1
ATOM 673 C CA . ILE A 1 84 ? -10.800 -5.473 -3.177 1.00 91.38 84 ILE A CA 1
ATOM 674 C C . ILE A 1 84 ? -10.652 -4.029 -3.634 1.00 91.38 84 ILE A C 1
ATOM 676 O O . ILE A 1 84 ? -11.579 -3.476 -4.217 1.00 91.38 84 ILE A O 1
ATOM 680 N N . PHE A 1 85 ? -9.488 -3.432 -3.380 1.00 91.69 85 PHE A N 1
ATOM 681 C CA . PHE A 1 85 ? -9.256 -2.021 -3.674 1.00 91.69 85 PHE A CA 1
ATOM 682 C C . PHE A 1 85 ? -8.558 -1.768 -5.012 1.00 91.69 85 PHE A C 1
ATOM 684 O O . PHE A 1 85 ? -8.500 -0.626 -5.437 1.00 91.69 85 PHE A O 1
ATOM 691 N N . ASN A 1 86 ? -8.082 -2.813 -5.704 1.00 90.94 86 ASN A N 1
ATOM 692 C CA . ASN A 1 86 ? -7.388 -2.681 -6.990 1.00 90.94 86 ASN A CA 1
ATOM 693 C C . ASN A 1 86 ? -6.153 -1.757 -6.913 1.00 90.94 86 ASN A C 1
ATOM 695 O O . ASN A 1 86 ? -5.789 -1.118 -7.897 1.00 90.94 86 ASN A O 1
ATOM 699 N N . GLU A 1 87 ? -5.496 -1.733 -5.752 1.00 91.69 87 GLU A N 1
ATOM 700 C CA . GLU A 1 87 ? -4.331 -0.896 -5.456 1.00 91.69 87 GLU A CA 1
ATOM 701 C C . GLU A 1 87 ? -3.023 -1.615 -5.781 1.00 91.69 87 GLU A C 1
ATOM 703 O O . GLU A 1 87 ? -2.912 -2.822 -5.561 1.00 91.69 87 GLU A O 1
ATOM 708 N N . VAL A 1 88 ? -1.992 -0.892 -6.229 1.00 92.69 88 VAL A N 1
ATOM 709 C CA . VAL A 1 88 ? -0.655 -1.475 -6.441 1.00 92.69 88 VAL A CA 1
ATOM 710 C C . VAL A 1 88 ? -0.007 -1.801 -5.089 1.00 92.69 88 VAL A C 1
ATOM 712 O O . VAL A 1 88 ? 0.410 -0.916 -4.343 1.00 92.69 88 VAL A O 1
ATOM 715 N N . ASN A 1 89 ? 0.108 -3.094 -4.774 1.00 92.81 89 ASN A N 1
ATOM 716 C CA . ASN A 1 89 ? 0.753 -3.580 -3.553 1.00 92.81 89 ASN A CA 1
ATOM 717 C C . ASN A 1 89 ? 2.270 -3.675 -3.721 1.00 92.81 89 ASN A C 1
ATOM 719 O O . ASN A 1 89 ? 3.023 -3.201 -2.870 1.00 92.81 89 ASN A O 1
ATOM 723 N N . SER A 1 90 ? 2.723 -4.301 -4.802 1.00 94.19 90 SER A N 1
ATOM 724 C CA . SER A 1 90 ? 4.144 -4.509 -5.063 1.00 94.19 90 SER A CA 1
ATOM 725 C C . SER A 1 90 ? 4.436 -4.527 -6.551 1.00 94.19 90 SER A C 1
ATOM 727 O O . SER A 1 90 ? 3.553 -4.775 -7.374 1.00 94.19 90 SER A O 1
ATOM 729 N N . TYR A 1 91 ? 5.695 -4.289 -6.882 1.00 94.62 91 TYR A N 1
ATOM 730 C CA . TYR A 1 91 ? 6.197 -4.338 -8.243 1.00 94.62 91 TYR A CA 1
ATOM 731 C C . TYR A 1 91 ? 7.566 -5.021 -8.261 1.00 94.62 91 TYR A C 1
ATOM 733 O O . TYR A 1 91 ? 8.361 -4.881 -7.326 1.00 94.62 91 TYR A O 1
ATOM 741 N N . THR A 1 92 ? 7.817 -5.797 -9.311 1.00 95.75 92 THR A N 1
ATOM 742 C CA . THR A 1 92 ? 8.984 -6.671 -9.424 1.00 95.75 92 THR A CA 1
ATOM 743 C C . THR A 1 92 ? 9.589 -6.580 -10.819 1.00 95.75 92 THR A C 1
ATOM 745 O O . THR A 1 92 ? 8.878 -6.609 -11.824 1.00 95.75 92 THR A O 1
ATOM 748 N N . PHE A 1 93 ? 10.915 -6.503 -10.867 1.00 96.12 93 PHE A N 1
ATOM 749 C CA . PHE A 1 93 ? 11.723 -6.606 -12.075 1.00 96.12 93 PHE A CA 1
ATOM 750 C C . PHE A 1 93 ? 12.965 -7.435 -11.758 1.00 96.12 93 PHE A C 1
ATOM 752 O O . PHE A 1 93 ? 13.618 -7.171 -10.754 1.00 96.12 93 PHE A O 1
ATOM 759 N N . ASP A 1 94 ? 13.270 -8.434 -12.587 1.00 93.00 94 ASP A N 1
ATOM 760 C CA . ASP A 1 94 ? 14.474 -9.271 -12.465 1.00 93.00 94 ASP A CA 1
ATOM 761 C C . ASP A 1 94 ? 14.770 -9.746 -11.022 1.00 93.00 94 ASP A C 1
ATOM 763 O O . ASP A 1 94 ? 15.816 -9.473 -10.437 1.00 93.00 94 ASP A O 1
ATOM 767 N N . ASN A 1 95 ? 13.781 -10.394 -10.391 1.00 92.12 95 ASN A N 1
ATOM 768 C CA . ASN A 1 95 ? 13.805 -10.859 -8.991 1.00 92.12 95 ASN A CA 1
ATOM 769 C C . ASN A 1 95 ? 13.990 -9.771 -7.913 1.00 92.12 95 ASN A C 1
ATOM 771 O O . ASN A 1 95 ? 13.990 -10.079 -6.721 1.00 92.12 95 ASN A O 1
ATOM 775 N N . PHE A 1 96 ? 14.092 -8.498 -8.291 1.00 94.62 96 PHE A N 1
ATOM 776 C CA . PHE A 1 96 ? 14.072 -7.371 -7.373 1.00 94.62 96 PHE A CA 1
ATOM 777 C C . PHE A 1 96 ? 12.634 -6.892 -7.182 1.00 94.62 96 PHE A C 1
ATOM 779 O O . PHE A 1 96 ? 11.998 -6.406 -8.118 1.00 94.62 96 PHE A O 1
ATOM 786 N N . SER A 1 97 ? 12.111 -7.044 -5.966 1.00 93.88 97 SER A N 1
ATOM 787 C CA . SER A 1 97 ? 10.736 -6.688 -5.624 1.00 93.88 97 SER A CA 1
ATOM 788 C C . SER A 1 97 ? 10.695 -5.612 -4.553 1.00 93.88 97 SER A C 1
ATOM 790 O O . SER A 1 97 ? 11.378 -5.712 -3.537 1.00 93.88 97 SER A O 1
ATOM 792 N N . GLU A 1 98 ? 9.799 -4.648 -4.724 1.00 94.56 98 GLU A N 1
ATOM 793 C CA . GLU A 1 98 ? 9.492 -3.653 -3.703 1.00 94.56 98 GLU A CA 1
ATOM 794 C C . GLU A 1 98 ? 7.996 -3.625 -3.409 1.00 94.56 98 GLU A C 1
ATOM 796 O O . GLU A 1 98 ? 7.157 -3.863 -4.279 1.00 94.56 98 GLU A O 1
ATOM 801 N N . THR A 1 99 ? 7.661 -3.327 -2.156 1.00 92.88 99 THR A N 1
ATOM 802 C CA . THR A 1 99 ? 6.285 -3.037 -1.745 1.00 92.88 99 THR A CA 1
ATOM 803 C C . THR A 1 99 ? 6.075 -1.534 -1.782 1.00 92.88 99 THR A C 1
ATOM 805 O O . THR A 1 99 ? 6.894 -0.778 -1.252 1.00 92.88 99 THR A O 1
ATOM 808 N N . PHE A 1 100 ? 4.961 -1.092 -2.359 1.00 90.31 100 PHE A N 1
ATOM 809 C CA . PHE A 1 100 ? 4.640 0.324 -2.404 1.00 90.31 100 PHE A CA 1
ATOM 810 C C . PHE A 1 100 ? 4.422 0.852 -0.977 1.00 90.31 100 PHE A C 1
ATOM 812 O O . PHE A 1 100 ? 3.534 0.401 -0.253 1.00 90.31 100 PHE A O 1
ATOM 819 N N . SER A 1 101 ? 5.263 1.791 -0.531 1.00 89.12 101 SER A N 1
ATOM 820 C CA . SER A 1 101 ? 5.333 2.172 0.889 1.00 89.12 101 SER A CA 1
ATOM 821 C C . SER A 1 101 ? 4.034 2.791 1.404 1.00 89.12 101 SER A C 1
ATOM 823 O O . SER A 1 101 ? 3.619 2.522 2.532 1.00 89.12 101 SER A O 1
ATOM 825 N N . LEU A 1 102 ? 3.358 3.583 0.568 1.00 89.44 102 LEU A N 1
ATOM 826 C CA . LEU A 1 102 ? 2.064 4.162 0.921 1.00 89.44 102 LEU A CA 1
ATOM 827 C C . LEU A 1 102 ? 0.993 3.078 1.059 1.00 89.44 102 LEU A C 1
ATOM 829 O O . LEU A 1 102 ? 0.140 3.166 1.943 1.00 89.44 102 LEU A O 1
ATOM 833 N N . ARG A 1 103 ? 1.093 2.006 0.267 1.00 91.44 103 ARG A N 1
ATOM 834 C CA . ARG A 1 103 ? 0.217 0.842 0.378 1.00 91.44 103 ARG A CA 1
ATOM 835 C C . ARG A 1 103 ? 0.508 -0.007 1.613 1.00 91.44 103 ARG A C 1
ATOM 837 O O . ARG A 1 103 ? -0.430 -0.454 2.262 1.00 91.44 103 ARG A O 1
ATOM 844 N N . LEU A 1 104 ? 1.772 -0.159 2.009 1.00 93.44 104 LEU A N 1
ATOM 845 C CA . LEU A 1 104 ? 2.130 -0.787 3.287 1.00 93.44 104 LEU A CA 1
ATOM 846 C C . LEU A 1 104 ? 1.505 -0.031 4.472 1.00 93.44 104 LEU A C 1
ATOM 848 O O . LEU A 1 104 ? 0.943 -0.638 5.386 1.00 93.44 104 LEU A O 1
ATOM 852 N N . PHE A 1 105 ? 1.562 1.302 4.451 1.00 95.12 105 PHE A N 1
ATOM 853 C CA . PHE A 1 105 ? 0.976 2.112 5.513 1.00 95.12 105 PHE A CA 1
ATOM 854 C C . PHE A 1 105 ? -0.560 2.054 5.518 1.00 95.12 105 PHE A C 1
ATOM 856 O O . PHE A 1 105 ? -1.155 1.725 6.546 1.00 95.12 105 PHE A O 1
ATOM 863 N N . SER A 1 106 ? -1.192 2.335 4.374 1.00 94.94 106 SER A N 1
ATOM 864 C CA . SER A 1 106 ? -2.655 2.393 4.217 1.00 94.94 106 SER A CA 1
ATOM 865 C C . SER A 1 106 ? -3.335 1.026 4.312 1.00 94.94 106 SER A C 1
ATOM 867 O O . SER A 1 106 ? -4.435 0.919 4.849 1.00 94.94 106 SER A O 1
ATOM 869 N N . GLY A 1 107 ? -2.702 -0.028 3.800 1.00 94.62 107 GLY A N 1
ATOM 870 C CA . GLY A 1 107 ? -3.253 -1.380 3.735 1.00 94.62 107 GLY A CA 1
ATOM 871 C C . GLY A 1 107 ? -2.996 -2.231 4.969 1.00 94.62 107 GLY A C 1
ATOM 872 O O . GLY A 1 107 ? -3.810 -3.095 5.278 1.00 94.62 107 GLY A O 1
ATOM 873 N N . LEU A 1 108 ? -1.902 -1.981 5.695 1.00 95.75 108 LEU A N 1
ATOM 874 C CA . LEU A 1 108 ? -1.496 -2.834 6.811 1.00 95.75 108 LEU A CA 1
ATOM 875 C C . LEU A 1 108 ? -1.307 -2.060 8.114 1.00 95.75 108 LEU A C 1
ATOM 877 O O . LEU A 1 108 ? -2.020 -2.322 9.081 1.00 95.75 108 LEU A O 1
ATOM 881 N N . ILE A 1 109 ? -0.363 -1.115 8.158 1.00 97.31 109 ILE A N 1
ATOM 882 C CA . ILE A 1 109 ? 0.086 -0.508 9.424 1.00 97.31 109 ILE A CA 1
ATOM 883 C C . ILE A 1 109 ? -1.047 0.270 10.101 1.00 97.31 109 ILE A C 1
ATOM 885 O O . ILE A 1 109 ? -1.365 0.008 11.262 1.00 97.31 109 ILE A O 1
ATOM 889 N N . LEU A 1 110 ? -1.672 1.213 9.392 1.00 97.50 110 LEU A N 1
ATOM 890 C CA . LEU A 1 110 ? -2.744 2.032 9.954 1.00 97.50 110 LEU A CA 1
ATOM 891 C C . LEU A 1 110 ? -3.968 1.182 10.357 1.00 97.50 110 LEU A C 1
ATOM 893 O O . LEU A 1 110 ? -4.388 1.287 11.514 1.00 97.50 110 LEU A O 1
ATOM 897 N N . PRO A 1 111 ? -4.514 0.302 9.493 1.00 97.81 111 PRO A N 1
ATOM 898 C CA . PRO A 1 111 ? -5.602 -0.602 9.868 1.00 97.81 111 PRO A CA 1
ATOM 899 C C . PRO A 1 111 ? -5.285 -1.481 11.087 1.00 97.81 111 PRO A C 1
ATOM 901 O O . PRO A 1 111 ? -6.120 -1.630 11.981 1.00 97.81 111 PRO A O 1
ATOM 904 N N . LEU A 1 112 ? -4.064 -2.017 11.178 1.00 98.06 112 LEU A N 1
ATOM 905 C CA . LEU A 1 112 ? -3.648 -2.837 12.314 1.00 98.06 112 LEU A CA 1
ATOM 906 C C . LEU A 1 112 ? -3.614 -2.027 13.617 1.00 98.06 112 LEU A C 1
ATOM 908 O O . LEU A 1 112 ? -4.108 -2.493 14.645 1.00 98.06 112 LEU A O 1
ATOM 912 N N . LEU A 1 113 ? -3.099 -0.794 13.579 1.00 97.69 113 LEU A N 1
ATOM 913 C CA . LEU A 1 113 ? -3.118 0.104 14.736 1.00 97.69 113 LEU A CA 1
ATOM 914 C C . LEU A 1 113 ? -4.550 0.430 15.178 1.00 97.69 113 LEU A C 1
ATOM 916 O O . LEU A 1 113 ? -4.835 0.405 16.374 1.00 97.69 113 LEU A O 1
ATOM 920 N N . VAL A 1 114 ? -5.473 0.657 14.237 1.00 97.00 114 VAL A N 1
ATOM 921 C CA . VAL A 1 114 ? -6.901 0.865 14.538 1.00 97.00 114 VAL A CA 1
ATOM 922 C C . VAL A 1 114 ? -7.492 -0.352 15.258 1.00 97.00 114 VAL A C 1
ATOM 924 O O . VAL A 1 114 ? -8.155 -0.196 16.287 1.00 97.00 114 VAL A O 1
ATOM 927 N N . ILE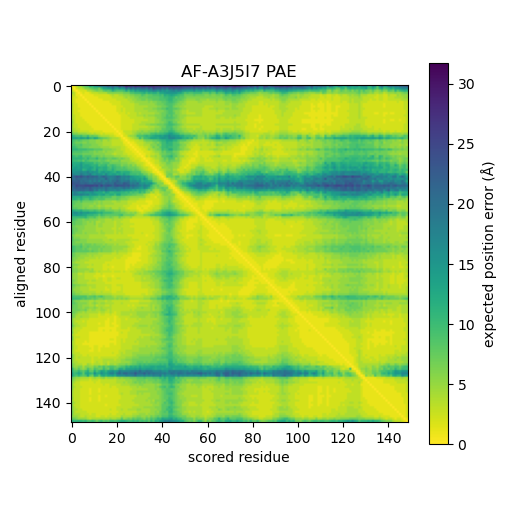 A 1 115 ? -7.218 -1.567 14.767 1.00 97.19 115 ILE A N 1
ATOM 928 C CA . ILE A 1 115 ? -7.657 -2.820 15.402 1.00 97.19 115 ILE A CA 1
ATOM 929 C C . ILE A 1 115 ? -7.106 -2.921 16.828 1.00 97.19 115 ILE A C 1
ATOM 931 O O . ILE A 1 115 ? -7.868 -3.196 17.760 1.00 97.19 115 ILE A O 1
ATOM 935 N N . ILE A 1 116 ? -5.807 -2.673 17.020 1.00 96.06 116 ILE A N 1
ATOM 936 C CA . ILE A 1 116 ? -5.147 -2.738 18.332 1.00 96.06 116 ILE A CA 1
ATOM 937 C C . ILE A 1 116 ? -5.759 -1.720 19.299 1.00 96.06 116 ILE A C 1
ATOM 939 O O . ILE A 1 116 ? -6.096 -2.075 20.430 1.00 96.06 116 ILE A O 1
ATOM 943 N N . ILE A 1 117 ? -5.961 -0.475 18.869 1.00 94.19 117 ILE A N 1
ATOM 944 C CA . ILE A 1 117 ? -6.511 0.590 19.717 1.00 94.19 117 ILE A CA 1
ATOM 945 C C . ILE A 1 117 ? -7.945 0.260 20.134 1.00 94.19 117 ILE A C 1
ATOM 947 O O . ILE A 1 117 ? -8.245 0.238 21.324 1.00 94.19 117 ILE A O 1
ATOM 951 N N . ILE A 1 118 ? -8.820 -0.100 19.191 1.00 92.38 118 ILE A N 1
ATOM 952 C CA . ILE A 1 118 ? -10.210 -0.453 19.520 1.00 92.38 118 ILE A CA 1
ATOM 953 C C . ILE A 1 118 ? -10.259 -1.684 20.441 1.00 92.38 118 ILE A C 1
ATOM 955 O O . ILE A 1 118 ? -11.087 -1.753 21.354 1.00 92.38 118 ILE A O 1
ATOM 959 N N . THR A 1 119 ? -9.375 -2.664 20.230 1.00 93.12 119 THR A N 1
ATOM 960 C CA . THR A 1 119 ? -9.317 -3.880 21.057 1.00 93.12 119 THR A CA 1
ATOM 961 C C . THR A 1 119 ? -8.829 -3.577 22.473 1.00 93.12 119 THR A C 1
ATOM 963 O O . THR A 1 119 ? -9.416 -4.062 23.441 1.00 93.12 119 THR A O 1
ATOM 966 N N . THR A 1 120 ? -7.788 -2.756 22.617 1.00 92.06 120 THR A N 1
ATOM 967 C CA . THR A 1 120 ? -7.244 -2.366 23.925 1.00 92.06 120 THR A CA 1
ATOM 968 C C . THR A 1 120 ? -8.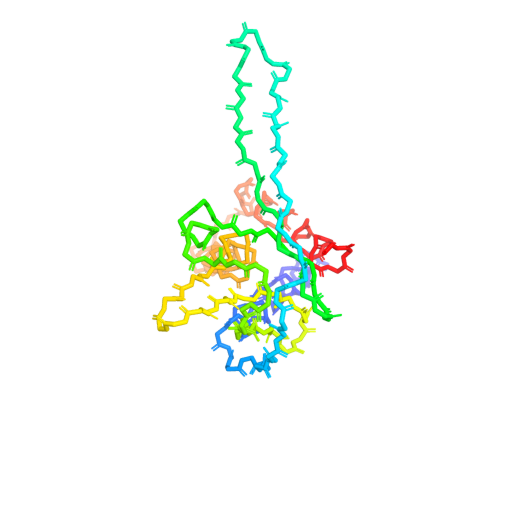223 -1.492 24.701 1.00 92.06 120 THR A C 1
ATOM 970 O O . THR A 1 120 ? -8.462 -1.766 25.876 1.00 92.06 120 THR A O 1
ATOM 973 N N . GLU A 1 121 ? -8.885 -0.529 24.055 1.00 90.00 121 GLU A N 1
ATOM 974 C CA . GLU A 1 121 ? -9.931 0.276 24.694 1.00 90.00 121 GLU A CA 1
ATOM 975 C C . GLU A 1 121 ? -11.057 -0.589 25.263 1.00 90.00 121 GLU A C 1
ATOM 977 O O . GLU A 1 121 ? -11.457 -0.410 26.416 1.00 90.00 121 GLU A O 1
ATOM 982 N N . LYS A 1 122 ? -11.524 -1.582 24.494 1.00 88.25 122 LYS A N 1
ATOM 983 C CA . LYS A 1 122 ? -12.550 -2.528 24.952 1.00 88.25 122 LYS A CA 1
ATOM 984 C C . LYS A 1 122 ? -12.047 -3.414 26.091 1.00 88.25 122 LYS A C 1
ATOM 986 O O . LYS A 1 122 ? -12.750 -3.562 27.089 1.00 88.25 122 LYS A O 1
ATOM 991 N N . LYS A 1 123 ? -10.842 -3.986 25.965 1.00 91.31 123 LYS A N 1
ATOM 992 C CA . LYS A 1 123 ? -10.256 -4.902 26.959 1.00 91.31 123 LYS A CA 1
ATOM 993 C C . LYS A 1 123 ? -10.039 -4.219 28.310 1.00 91.31 123 LYS A C 1
ATOM 995 O O . LYS A 1 123 ? -10.371 -4.793 29.342 1.00 91.31 123 LYS A O 1
ATOM 1000 N N . PHE A 1 124 ? -9.520 -2.995 28.300 1.00 90.75 124 PHE A N 1
ATOM 1001 C CA . PHE A 1 124 ? -9.199 -2.238 29.512 1.00 90.75 124 PHE A CA 1
ATOM 1002 C C . PHE A 1 124 ? -10.319 -1.284 29.951 1.00 90.75 124 PHE A C 1
ATOM 1004 O O . PHE A 1 124 ? -10.136 -0.528 30.901 1.00 90.75 124 PHE A O 1
ATOM 1011 N N . LYS A 1 125 ? -11.484 -1.318 29.283 1.00 85.94 125 LYS A N 1
ATOM 1012 C CA . LYS A 1 125 ? -12.629 -0.423 29.537 1.00 85.94 125 LYS A CA 1
ATOM 1013 C C . LYS A 1 125 ? -12.222 1.059 29.554 1.00 85.94 125 LYS A C 1
ATOM 1015 O O . LYS A 1 125 ? -12.775 1.852 30.319 1.00 85.94 125 LYS A O 1
ATOM 1020 N N . LEU A 1 126 ? -11.248 1.429 28.719 1.00 82.62 126 LEU A N 1
ATOM 1021 C CA . LEU A 1 126 ? -10.797 2.812 28.603 1.00 82.62 126 LEU A CA 1
ATOM 1022 C C . LEU A 1 126 ? -11.941 3.637 28.016 1.00 82.62 126 LEU A C 1
ATOM 1024 O O . LEU A 1 126 ? -12.592 3.233 27.050 1.00 82.62 126 LEU A O 1
ATOM 1028 N N . LYS A 1 127 ? -12.209 4.803 28.610 1.00 78.00 127 LYS A N 1
ATOM 1029 C CA . LYS A 1 127 ? -13.119 5.770 27.990 1.00 78.00 127 LYS A CA 1
ATOM 1030 C C . LYS A 1 127 ? -12.514 6.202 26.657 1.00 78.00 127 LYS A C 1
ATOM 1032 O O . LYS A 1 127 ? -11.301 6.373 26.593 1.00 78.00 127 LYS A O 1
ATOM 1037 N N . ASN A 1 128 ? -13.374 6.389 25.651 1.00 69.56 128 ASN A N 1
ATOM 1038 C CA . ASN A 1 128 ? -13.008 6.828 24.298 1.00 69.56 128 ASN A CA 1
ATOM 1039 C C . ASN A 1 128 ? -11.996 7.975 24.385 1.00 69.56 128 ASN A C 1
ATOM 1041 O O . ASN A 1 128 ? -12.363 9.101 24.732 1.00 69.56 128 ASN A O 1
ATOM 1045 N N . ASN A 1 129 ? -10.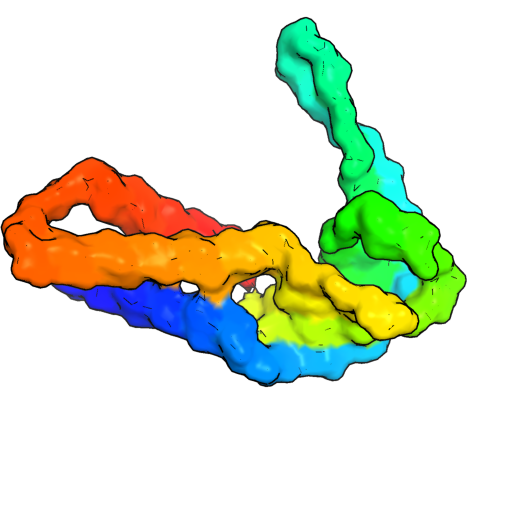727 7.655 24.153 1.00 80.94 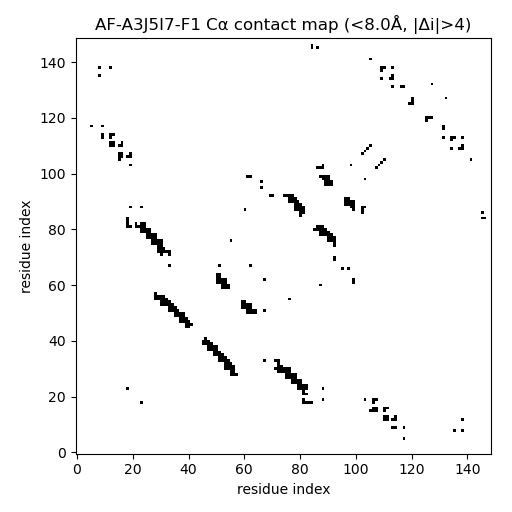129 ASN A N 1
ATOM 1046 C CA . ASN A 1 129 ? -9.644 8.605 24.336 1.00 80.94 129 ASN A CA 1
ATOM 1047 C C . ASN A 1 129 ? -9.415 9.346 23.015 1.00 80.94 129 ASN A C 1
ATOM 1049 O O . ASN A 1 129 ? -9.705 8.825 21.935 1.00 80.94 129 ASN A O 1
ATOM 1053 N N . THR A 1 130 ? -8.855 10.550 23.085 1.00 89.31 130 THR A N 1
ATOM 1054 C CA . THR A 1 130 ? -8.474 11.367 21.927 1.00 89.31 130 THR A CA 1
ATOM 1055 C C . THR A 1 130 ? -7.680 10.556 20.900 1.00 89.31 130 THR A C 1
ATOM 1057 O O . THR A 1 130 ? -7.911 10.691 19.702 1.00 89.31 130 THR A O 1
ATOM 1060 N N . LEU A 1 131 ? -6.819 9.639 21.355 1.00 90.12 131 LEU A N 1
ATOM 1061 C CA . LEU A 1 131 ? -6.061 8.734 20.488 1.00 90.12 131 LEU A CA 1
ATOM 1062 C C . LEU A 1 131 ? -6.965 7.880 19.580 1.00 90.12 131 LEU A C 1
ATOM 1064 O O . LEU A 1 131 ? -6.751 7.817 18.374 1.00 90.12 131 LEU A O 1
ATOM 1068 N N . SER A 1 132 ? -8.006 7.260 20.132 1.00 91.12 132 SER A N 1
ATOM 1069 C CA . SER A 1 132 ? -8.945 6.438 19.358 1.00 91.12 132 SER A CA 1
ATOM 1070 C C . SER A 1 132 ? -9.746 7.260 18.366 1.00 91.12 132 SER A C 1
ATOM 1072 O O . SER A 1 132 ? -9.959 6.826 17.236 1.00 91.12 132 SER A O 1
ATOM 1074 N N . LEU A 1 133 ? -10.122 8.485 18.738 1.00 91.69 133 LEU A N 1
ATOM 1075 C CA . LEU A 1 133 ? -10.759 9.411 17.808 1.00 91.69 133 LEU A CA 1
ATOM 1076 C C . LEU A 1 133 ? -9.838 9.749 16.624 1.00 91.69 133 LEU A C 1
ATOM 1078 O O . LEU A 1 133 ? -10.286 9.675 15.483 1.00 91.69 133 LEU A O 1
ATOM 1082 N N . ILE A 1 134 ? -8.561 10.055 16.880 1.00 95.25 134 ILE A N 1
ATOM 1083 C CA . ILE A 1 134 ? -7.572 10.354 15.832 1.00 95.25 134 ILE A CA 1
ATOM 1084 C C . ILE A 1 134 ? -7.455 9.179 14.859 1.00 95.25 134 ILE A C 1
ATOM 1086 O O . ILE A 1 134 ? -7.599 9.367 13.655 1.00 95.25 134 ILE A O 1
ATOM 1090 N N . PHE A 1 135 ? -7.280 7.955 15.360 1.00 95.31 135 PHE A N 1
ATOM 1091 C CA . PHE A 1 135 ? -7.140 6.775 14.503 1.00 95.31 135 PHE A CA 1
ATOM 1092 C C . PHE A 1 135 ? -8.418 6.437 13.724 1.00 95.31 135 PHE A C 1
ATOM 1094 O O . PHE A 1 135 ? -8.340 6.025 12.569 1.00 95.31 135 PHE A O 1
ATOM 1101 N N . LYS A 1 136 ? -9.602 6.669 14.305 1.00 93.69 136 LYS A N 1
ATOM 1102 C CA . LYS A 1 136 ? -10.885 6.551 13.592 1.00 93.69 136 LYS A CA 1
ATOM 1103 C C . LYS A 1 136 ? -10.978 7.553 12.436 1.00 93.69 136 LYS A C 1
ATOM 1105 O O . LYS A 1 136 ? -11.379 7.171 11.341 1.00 93.69 136 LYS A O 1
ATOM 1110 N N . ILE A 1 137 ? -10.572 8.806 12.656 1.00 95.56 137 ILE A N 1
ATOM 1111 C CA . ILE A 1 137 ? -10.533 9.840 11.609 1.00 95.56 137 ILE A CA 1
ATOM 1112 C C . ILE A 1 137 ? -9.511 9.474 10.527 1.00 95.56 137 ILE A C 1
ATOM 1114 O O . ILE A 1 137 ? -9.831 9.544 9.342 1.00 95.56 137 ILE A O 1
ATOM 1118 N N . MET A 1 138 ? -8.316 9.018 10.914 1.00 96.69 138 MET A N 1
ATOM 1119 C CA . MET A 1 138 ? -7.302 8.547 9.967 1.00 96.69 138 MET A CA 1
ATOM 1120 C C . MET A 1 138 ? -7.815 7.377 9.123 1.00 96.69 138 MET A C 1
ATOM 1122 O O . MET A 1 138 ? -7.570 7.355 7.924 1.00 96.69 138 MET A O 1
ATOM 1126 N N . MET A 1 139 ? -8.573 6.442 9.709 1.00 96.62 139 MET A N 1
ATOM 1127 C CA . MET A 1 139 ? -9.178 5.333 8.965 1.00 96.62 139 MET A CA 1
ATOM 1128 C C . MET A 1 139 ? -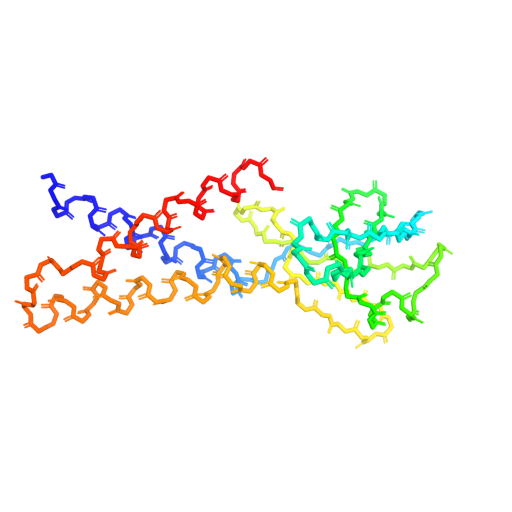10.199 5.819 7.927 1.00 96.62 139 MET A C 1
ATOM 1130 O O . MET A 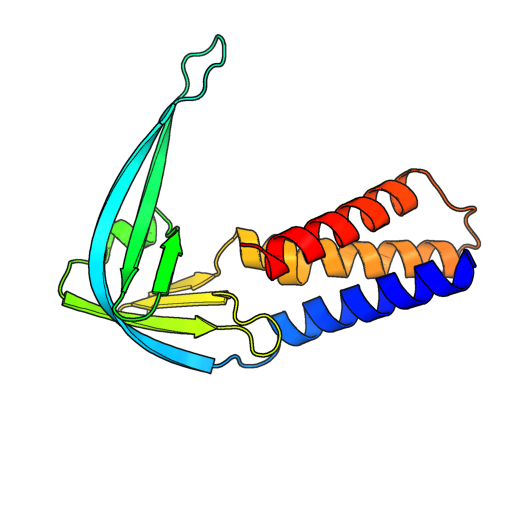1 139 ? -10.242 5.294 6.819 1.00 96.62 139 MET A O 1
ATOM 1134 N N . ILE A 1 140 ? -10.995 6.842 8.252 1.00 95.56 140 ILE A N 1
ATOM 1135 C CA . ILE A 1 140 ? -11.917 7.461 7.288 1.00 95.56 140 ILE A CA 1
ATOM 1136 C C . ILE A 1 140 ? -11.130 8.115 6.147 1.00 95.56 140 ILE A C 1
ATOM 1138 O O . ILE A 1 140 ? -11.438 7.880 4.982 1.00 95.56 140 ILE A O 1
ATOM 1142 N N . GLY A 1 141 ? -10.080 8.876 6.468 1.00 96.19 141 GLY A N 1
ATOM 1143 C CA . GLY A 1 141 ? -9.185 9.455 5.462 1.00 96.19 141 GLY A CA 1
ATOM 1144 C C . GLY A 1 141 ? -8.527 8.392 4.577 1.00 96.19 141 GLY A C 1
ATOM 1145 O O . GLY A 1 141 ? -8.426 8.580 3.372 1.00 96.19 141 GLY A O 1
ATOM 1146 N N . ASN A 1 142 ? -8.159 7.248 5.153 1.00 96.25 142 ASN A N 1
ATOM 1147 C CA . ASN A 1 142 ? -7.578 6.119 4.434 1.00 96.25 142 ASN A CA 1
ATOM 1148 C C . ASN A 1 142 ? -8.548 5.497 3.421 1.00 96.25 142 ASN A C 1
ATOM 1150 O O . ASN A 1 142 ? -8.149 5.151 2.316 1.00 96.25 142 ASN A O 1
ATOM 1154 N N . ILE A 1 143 ? -9.828 5.388 3.784 1.00 94.81 143 ILE A N 1
ATOM 1155 C CA . ILE A 1 143 ? -10.879 4.923 2.870 1.00 94.81 143 ILE A CA 1
ATOM 1156 C C . ILE A 1 143 ? -11.056 5.907 1.718 1.00 94.81 143 ILE A C 1
ATOM 1158 O O . ILE A 1 143 ? -11.117 5.490 0.569 1.00 94.81 143 ILE A O 1
ATOM 1162 N N . ILE A 1 144 ? -11.113 7.206 2.018 1.00 94.75 144 ILE A N 1
ATOM 1163 C CA . ILE A 1 144 ? -11.226 8.250 0.992 1.00 94.75 144 ILE A CA 1
ATOM 1164 C C . ILE A 1 144 ? -10.023 8.199 0.049 1.00 94.75 144 ILE A C 1
ATOM 1166 O O . ILE A 1 144 ? -10.208 8.272 -1.159 1.00 94.75 144 ILE A O 1
ATOM 1170 N N . TYR A 1 145 ? -8.815 8.046 0.596 1.00 92.69 145 TYR A N 1
ATOM 1171 C CA . TYR A 1 145 ? -7.587 7.918 -0.180 1.00 92.69 145 TYR A CA 1
ATOM 1172 C C . TYR A 1 145 ? -7.685 6.750 -1.167 1.00 92.69 145 TYR A C 1
ATOM 1174 O O . TYR A 1 145 ? -7.660 6.991 -2.362 1.00 92.69 145 TYR A O 1
ATOM 1182 N N . VAL A 1 146 ? -7.922 5.532 -0.677 1.00 92.06 146 VAL A N 1
ATOM 1183 C CA . VAL A 1 146 ? -7.940 4.315 -1.508 1.00 92.06 146 VAL A CA 1
ATOM 1184 C C . VAL A 1 146 ? -9.107 4.253 -2.505 1.00 92.06 146 VAL A C 1
ATOM 1186 O O . VAL A 1 146 ? -9.047 3.525 -3.486 1.00 92.06 146 VAL A O 1
ATOM 1189 N N . LEU A 1 147 ? -10.205 4.976 -2.265 1.00 90.81 147 LEU A N 1
ATOM 1190 C CA . LEU A 1 147 ? -11.333 5.006 -3.204 1.00 90.81 147 LEU A CA 1
ATOM 1191 C C . LEU A 1 147 ? -11.205 6.079 -4.292 1.00 90.81 147 LEU A C 1
ATOM 1193 O O . LEU A 1 147 ? -11.907 5.987 -5.298 1.00 90.81 147 LEU A O 1
ATOM 1197 N N . LEU A 1 148 ? -10.395 7.118 -4.074 1.00 88.12 148 LEU A N 1
ATOM 1198 C CA . LEU A 1 148 ? -10.309 8.273 -4.976 1.00 88.12 148 LEU A CA 1
ATOM 1199 C C . LEU A 1 148 ? -8.964 8.404 -5.698 1.00 88.12 148 LEU A C 1
ATOM 1201 O O . LEU A 1 148 ? -8.902 9.138 -6.686 1.00 88.12 148 LEU A O 1
ATOM 1205 N N . TYR A 1 149 ? -7.915 7.756 -5.199 1.00 69.06 149 TYR A N 1
ATOM 1206 C CA . TYR A 1 149 ? -6.539 7.859 -5.683 1.00 69.06 149 TYR A CA 1
ATOM 1207 C C . TYR A 1 149 ? -5.929 6.481 -5.843 1.00 69.06 149 TYR A C 1
ATOM 1209 O O . TYR A 1 149 ? -5.188 6.327 -6.839 1.00 69.06 149 TYR A O 1
#

Nearest PDB structures (foldseek):
  3rd4-assembly4_C  TM=7.039E-01  e=1.463E-02  Proteus penneri ATCC 35198
  3q6c-assembly9_I  TM=5.474E-01  e=2.475E-02  Klebsiella variicola At-22
  5iuy-assembly1_A  TM=3.773E-01  e=8.758E-01  Pseudomonas aeruginosa PAO1
  1jkm-assembly1_B  TM=3.704E-01  e=3.360E+00  Bacillus subtilis

Foldseek 3Di:
DVVVLLVVLLVLLVVLQCLLPDQADKDKWFFADKDKDWAFDPDPVRDIDIWIWTDTPVDIDTDDPVVVVVDDGGFIKIFGAGDPLRHTQWIDGPNDIDGDVVSCCLRHVLSVVLNVVSVCCVVVVPDCDPVNVVSSVVSVVSVVVSNPD